Protein AF-A0A392PB17-F1 (afdb_monomer)

Foldseek 3Di:
DPQPDPVLVVVLVVVLVVLVVVLVVVVVVQPPHDDDNVVSVVLSVLSSLCCQALNPLDDSVLVVVLVVPDPLVPDDQVCVVPVPPVCSVVPVCNVVSVVVSVVSLLVRLVVSLVVLVVVVVPDDPPPDDPQHNSNVLCVLADDPPPPRPGHDDSVNSSVVSD

Sequence (162 aa):
MELFTQKRVSSFQPIREEELTNLIQRIDSQQGSSINITQLVVSSTFAIIARAVFGNKCKVQEFESLENGESIAGGFDLAELFPSAKWLQRVSGYRPKLERFHRQIDQILENIIIEHKEAKSKAKEGQGKGEDLVDVLLNFQGSNDSYQDICLTDNNIKAIIL

Organism: NCBI:txid97028

Mean predicted aligned error: 8.88 Å

Secondary structure (DSSP, 8-state):
--SS-HHHHHHTHHHHHHHHHHHHHHHHHTTTS---HHHHHHHHHHHHHHHHHHGGGS-HHHHHHHHTT---TT---HHHH-TT-TTHHHHS-HHHHHHHHHHHHHHHHHHHHHHHHHHHHHPPTT--PPP-HHHHHHTTSS--STT------HHHHHHHH-

Radius of gyration: 19.51 Å; Cα contacts (8 Å, |Δi|>4): 90; chains: 1; bounding box: 57×27×50 Å

pLDDT: mean 79.91, std 13.4, range [47.81, 96.81]

Structure (mmCIF, N/CA/C/O backbone):
data_AF-A0A392PB17-F1
#
_entry.id   AF-A0A392PB17-F1
#
loop_
_atom_site.group_PDB
_atom_site.id
_atom_site.type_symbol
_atom_site.label_atom_id
_atom_site.label_alt_id
_atom_site.label_comp_id
_atom_site.label_asym_id
_atom_site.label_entity_id
_atom_site.label_seq_id
_atom_site.pdbx_PDB_ins_code
_atom_site.Cartn_x
_atom_site.Cartn_y
_atom_site.Cartn_z
_atom_site.occupancy
_atom_site.B_iso_or_equiv
_atom_site.auth_seq_id
_atom_site.auth_comp_id
_atom_site.auth_asym_id
_atom_site.auth_atom_id
_atom_site.pdbx_PDB_model_num
ATOM 1 N N . MET A 1 1 ? 15.161 -14.000 2.866 1.00 51.22 1 MET A N 1
ATOM 2 C CA . MET A 1 1 ? 13.736 -14.241 2.517 1.00 51.22 1 MET A CA 1
ATOM 3 C C . MET A 1 1 ? 12.961 -13.104 3.147 1.00 51.22 1 MET A C 1
ATOM 5 O O . MET A 1 1 ? 12.695 -13.154 4.341 1.00 51.22 1 MET A O 1
ATOM 9 N N . GLU A 1 2 ? 12.693 -12.051 2.379 1.00 68.12 2 GLU A N 1
ATOM 10 C CA . GLU A 1 2 ? 12.446 -10.730 2.974 1.00 68.12 2 GLU A CA 1
ATOM 11 C C . GLU A 1 2 ? 10.956 -10.374 3.113 1.00 68.12 2 GLU A C 1
ATOM 13 O O . GLU A 1 2 ? 10.539 -9.864 4.147 1.00 68.12 2 GLU A O 1
ATOM 18 N N . LEU A 1 3 ? 10.126 -10.688 2.111 1.00 71.56 3 LEU A N 1
ATOM 19 C CA . LEU A 1 3 ? 8.826 -10.015 1.949 1.00 71.56 3 LEU A CA 1
ATOM 20 C C . LEU A 1 3 ? 7.631 -10.738 2.583 1.00 71.56 3 LEU A C 1
ATOM 22 O O . LEU A 1 3 ? 6.905 -10.156 3.383 1.00 71.56 3 LEU A O 1
ATOM 26 N N . PHE A 1 4 ? 7.435 -12.018 2.263 1.00 78.94 4 PHE A N 1
ATOM 27 C CA . PHE A 1 4 ? 6.226 -12.771 2.639 1.00 78.94 4 PHE A CA 1
ATOM 28 C C . PHE A 1 4 ? 6.502 -13.882 3.656 1.00 78.94 4 PHE A C 1
ATOM 30 O O . PHE A 1 4 ? 5.866 -14.933 3.653 1.00 78.94 4 PHE A O 1
ATOM 37 N N . THR A 1 5 ? 7.490 -13.682 4.529 1.00 86.75 5 THR A N 1
ATOM 38 C CA . THR A 1 5 ? 7.780 -14.655 5.587 1.00 86.75 5 THR A CA 1
ATOM 39 C C . THR A 1 5 ? 6.825 -14.496 6.759 1.00 86.75 5 THR A C 1
ATOM 41 O O . THR A 1 5 ? 6.373 -13.393 7.059 1.00 86.75 5 THR A O 1
ATOM 44 N N . GLN A 1 6 ? 6.585 -15.582 7.497 1.00 89.00 6 GLN A N 1
ATOM 45 C CA . GLN A 1 6 ? 5.797 -15.528 8.730 1.00 89.00 6 GLN A CA 1
ATOM 46 C C . GLN A 1 6 ? 6.340 -14.477 9.708 1.00 89.00 6 GLN A C 1
ATOM 48 O O . GLN A 1 6 ? 5.568 -13.740 10.311 1.00 89.00 6 GLN A O 1
ATOM 53 N N . LYS A 1 7 ? 7.669 -14.343 9.805 1.00 87.31 7 LYS A N 1
ATOM 54 C CA . LYS A 1 7 ? 8.316 -13.317 10.630 1.00 87.31 7 LYS A CA 1
ATOM 55 C C . LYS A 1 7 ? 7.916 -11.898 10.204 1.00 87.31 7 LYS A C 1
ATOM 57 O O . LYS A 1 7 ? 7.577 -11.094 11.069 1.00 87.31 7 LYS A O 1
ATOM 62 N N . ARG A 1 8 ? 7.915 -11.603 8.898 1.00 85.44 8 ARG A N 1
ATOM 63 C CA . ARG A 1 8 ? 7.518 -10.292 8.358 1.00 85.44 8 ARG A CA 1
ATOM 64 C C . ARG A 1 8 ? 6.014 -10.040 8.504 1.00 85.44 8 ARG A C 1
ATOM 66 O O . ARG A 1 8 ? 5.594 -8.960 8.895 1.00 85.44 8 ARG A O 1
ATOM 73 N N . VAL A 1 9 ? 5.181 -11.055 8.286 1.00 87.38 9 VAL A N 1
ATOM 74 C CA . VAL A 1 9 ? 3.728 -10.945 8.512 1.00 87.38 9 VAL A CA 1
ATOM 75 C C . VAL A 1 9 ? 3.416 -10.648 9.985 1.00 87.38 9 VAL A C 1
ATOM 77 O O . VAL A 1 9 ? 2.543 -9.824 10.287 1.00 87.38 9 VAL A O 1
ATOM 80 N N . SER A 1 10 ? 4.147 -11.275 10.909 1.00 88.81 10 SER A N 1
ATOM 81 C CA . SER A 1 10 ? 4.024 -11.015 12.345 1.00 88.81 10 SER A CA 1
ATOM 82 C C . SER A 1 10 ? 4.530 -9.627 12.741 1.00 88.81 10 SER A C 1
ATOM 84 O O . SER A 1 10 ? 3.930 -9.016 13.619 1.00 88.81 10 SER A O 1
ATOM 86 N N . SER A 1 11 ? 5.554 -9.068 12.080 1.00 88.25 11 SER A N 1
ATOM 87 C CA . SER A 1 11 ? 6.021 -7.707 12.401 1.00 88.25 11 SER A CA 1
ATOM 88 C C . SER A 1 11 ? 4.98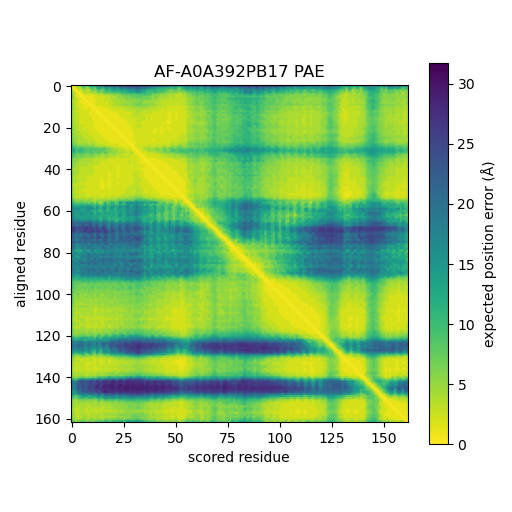7 -6.618 12.101 1.00 88.25 11 SER A C 1
ATOM 90 O O . SER A 1 11 ? 5.045 -5.552 12.702 1.00 88.25 11 SER A O 1
ATOM 92 N N . PHE A 1 12 ? 4.005 -6.888 11.235 1.00 89.25 12 PHE A N 1
ATOM 93 C CA . PHE A 1 12 ? 2.883 -5.980 10.967 1.00 89.25 12 PHE A CA 1
ATOM 94 C C . PHE A 1 12 ? 1.691 -6.154 11.924 1.00 89.25 12 PHE A C 1
ATOM 96 O O . PHE A 1 12 ? 0.646 -5.539 11.721 1.00 89.25 12 PHE A O 1
ATOM 103 N N . GLN A 1 13 ? 1.808 -6.982 12.968 1.00 91.88 13 GLN A N 1
ATOM 104 C CA . GLN A 1 13 ? 0.758 -7.135 13.982 1.00 91.88 13 GLN A CA 1
ATOM 105 C C . GLN A 1 13 ? 0.336 -5.804 14.631 1.00 91.88 13 GLN A C 1
ATOM 107 O O . GLN A 1 13 ? -0.871 -5.570 14.674 1.00 91.88 13 GLN A O 1
ATOM 112 N N . P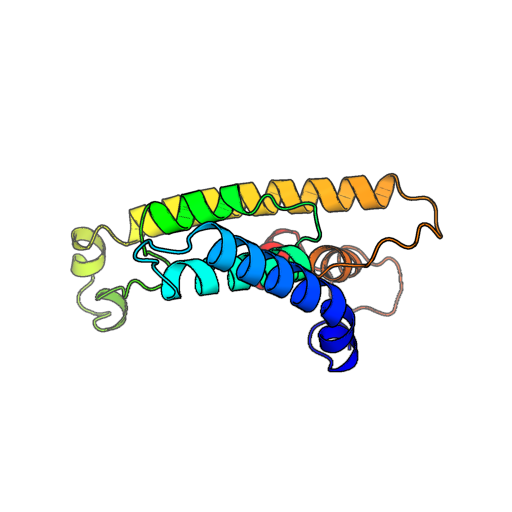RO A 1 14 ? 1.252 -4.899 15.037 1.00 92.38 14 PRO A N 1
ATOM 113 C CA . PRO A 1 14 ? 0.857 -3.628 15.647 1.00 92.38 14 PRO A CA 1
ATOM 114 C C . PRO A 1 14 ? -0.002 -2.761 14.719 1.00 92.38 14 PRO A C 1
ATOM 116 O O . PRO A 1 14 ? -0.959 -2.145 15.169 1.00 92.38 14 PRO A O 1
ATOM 119 N N . ILE A 1 15 ? 0.285 -2.774 13.409 1.00 91.75 15 ILE A N 1
ATOM 120 C CA . ILE A 1 15 ? -0.516 -2.058 12.404 1.00 91.75 15 ILE A CA 1
ATOM 121 C C . ILE A 1 15 ? -1.944 -2.611 12.380 1.00 91.75 15 ILE A C 1
ATOM 123 O O . ILE A 1 15 ? -2.904 -1.848 12.394 1.00 91.75 15 ILE A O 1
ATOM 127 N N . ARG A 1 16 ? -2.100 -3.941 12.373 1.00 93.56 16 ARG A N 1
ATOM 128 C CA . ARG A 1 16 ? -3.427 -4.577 12.361 1.00 93.56 16 ARG A CA 1
ATOM 129 C C . ARG A 1 16 ? -4.221 -4.280 13.628 1.00 93.56 16 ARG A C 1
ATOM 131 O O . ARG A 1 16 ? -5.417 -4.034 13.537 1.00 93.56 16 ARG A O 1
ATOM 138 N N . GLU A 1 17 ? -3.574 -4.318 14.789 1.00 95.62 17 GLU A N 1
ATOM 139 C CA . GLU A 1 17 ? -4.220 -4.020 16.072 1.00 95.62 17 GLU A CA 1
ATOM 140 C C . GLU A 1 17 ? -4.682 -2.561 16.145 1.00 95.62 17 GLU A C 1
ATOM 142 O O . GLU A 1 17 ? -5.805 -2.288 16.574 1.00 95.62 17 GLU A O 1
ATOM 147 N N . GLU A 1 18 ? -3.852 -1.631 15.672 1.00 94.38 18 GLU A N 1
ATOM 148 C CA . GLU A 1 18 ? -4.185 -0.209 15.620 1.00 94.38 18 GLU A CA 1
ATOM 149 C C . GLU A 1 18 ? -5.355 0.061 14.662 1.00 94.38 18 GLU A C 1
ATOM 151 O O . GLU A 1 18 ? -6.347 0.672 15.058 1.00 94.38 18 GLU A O 1
ATOM 156 N N . GLU A 1 19 ? -5.306 -0.458 13.430 1.00 92.62 19 GLU A N 1
ATOM 157 C CA . GLU A 1 19 ? -6.385 -0.260 12.451 1.00 92.62 19 GLU A CA 1
ATOM 158 C C . GLU A 1 19 ? -7.694 -0.947 12.861 1.00 92.62 19 GLU A C 1
ATOM 160 O O . GLU A 1 19 ? -8.779 -0.411 12.623 1.00 92.62 19 GLU A O 1
ATOM 165 N N . LEU A 1 20 ? -7.623 -2.101 13.533 1.00 94.94 20 LEU A N 1
ATOM 166 C CA . LEU A 1 20 ? -8.804 -2.754 14.096 1.00 94.94 20 LEU A CA 1
ATOM 167 C C . LEU A 1 20 ? -9.409 -1.928 15.238 1.00 94.94 20 LEU A C 1
ATOM 169 O O . LEU A 1 20 ? -10.629 -1.800 15.328 1.00 94.94 20 LEU A O 1
ATOM 173 N N . THR A 1 21 ? -8.569 -1.333 16.086 1.00 96.81 21 THR A N 1
ATOM 174 C CA . THR A 1 21 ? -9.024 -0.426 17.147 1.00 96.81 21 THR A CA 1
ATOM 175 C C . THR A 1 21 ? -9.720 0.797 16.549 1.00 96.81 21 THR A C 1
ATOM 177 O O . THR A 1 21 ? -10.822 1.146 16.976 1.00 96.81 21 THR A O 1
ATOM 180 N N . ASN A 1 22 ? -9.140 1.395 15.503 1.00 93.56 22 ASN A N 1
ATOM 181 C CA . ASN A 1 22 ? -9.739 2.513 14.771 1.00 93.56 22 ASN A CA 1
ATOM 182 C C . ASN A 1 22 ? -11.088 2.128 14.139 1.00 93.56 22 ASN A C 1
ATOM 184 O O . ASN A 1 22 ? -12.040 2.908 14.187 1.00 93.56 22 ASN A O 1
ATOM 188 N N . LEU A 1 23 ? -11.198 0.921 13.574 1.00 94.06 23 LEU A N 1
ATOM 189 C CA . LEU A 1 23 ? -12.452 0.399 13.025 1.00 94.06 23 LEU A CA 1
ATOM 190 C C . LEU A 1 23 ? -13.537 0.281 14.101 1.00 94.06 23 LEU A C 1
ATOM 192 O O . LEU A 1 23 ? -14.660 0.736 13.887 1.00 94.06 23 LEU A O 1
ATOM 196 N N . ILE A 1 24 ? -13.204 -0.293 15.259 1.00 95.75 24 ILE A N 1
ATOM 197 C CA . ILE A 1 24 ? -14.142 -0.439 16.380 1.00 95.75 24 ILE A CA 1
ATOM 198 C C . ILE A 1 24 ? -14.627 0.935 16.849 1.00 95.75 24 ILE A C 1
ATOM 200 O O . ILE A 1 24 ? -15.829 1.131 17.002 1.00 95.75 24 ILE A O 1
ATOM 204 N N . GLN A 1 25 ? -13.721 1.904 17.005 1.00 95.50 25 GLN A N 1
ATOM 205 C CA . GLN A 1 25 ? -14.079 3.273 17.390 1.00 95.50 25 GLN A CA 1
ATOM 206 C C . GLN A 1 25 ? -14.993 3.951 16.359 1.00 95.50 25 GLN A C 1
ATOM 208 O O . GLN A 1 25 ? -15.956 4.619 16.732 1.00 95.50 25 GLN A O 1
ATOM 213 N N . ARG A 1 26 ? -14.734 3.758 15.058 1.00 92.06 26 ARG A N 1
ATOM 214 C CA . ARG A 1 26 ? -15.608 4.258 13.983 1.00 92.06 26 ARG A CA 1
ATOM 215 C C . ARG A 1 26 ? -17.011 3.657 14.071 1.00 92.06 26 ARG A C 1
ATOM 217 O O . ARG A 1 26 ? -17.982 4.402 13.969 1.00 92.06 26 ARG A O 1
ATOM 224 N N . ILE A 1 27 ? -17.123 2.346 14.287 1.00 94.19 27 ILE A N 1
ATOM 225 C CA . ILE A 1 27 ? -18.417 1.666 14.455 1.00 94.19 27 ILE A CA 1
ATOM 226 C C . ILE A 1 27 ? -19.156 2.205 15.686 1.00 94.19 27 ILE A C 1
ATOM 228 O O . ILE A 1 27 ? -20.329 2.559 15.582 1.00 94.19 27 ILE A O 1
ATOM 232 N N . ASP A 1 28 ? -18.468 2.309 16.824 1.00 94.88 28 ASP A N 1
ATOM 233 C CA . ASP A 1 28 ? -19.038 2.797 18.084 1.00 94.88 28 ASP A CA 1
ATOM 234 C C . ASP A 1 28 ? -19.571 4.233 17.948 1.00 94.88 28 ASP A C 1
ATOM 236 O O . ASP A 1 28 ? -20.705 4.526 18.322 1.00 94.88 28 ASP A O 1
ATOM 240 N N . SER A 1 29 ? -18.822 5.113 17.273 1.00 94.69 29 SER A N 1
ATOM 241 C CA . SER A 1 29 ? -19.242 6.500 17.020 1.00 94.69 29 SER A CA 1
ATOM 242 C C . SER A 1 29 ? -20.516 6.650 16.176 1.00 94.69 29 SER A C 1
ATOM 244 O O . SER A 1 29 ? -21.118 7.723 16.159 1.00 94.69 29 SER A O 1
ATOM 246 N N . GLN A 1 30 ? -20.936 5.595 15.473 1.00 92.38 30 GLN A N 1
ATOM 247 C CA . GLN A 1 30 ? -22.126 5.586 14.618 1.00 92.38 30 GLN A CA 1
ATOM 248 C C . GLN A 1 30 ? -23.311 4.860 15.272 1.00 92.38 30 GLN A C 1
ATOM 250 O O . GLN A 1 30 ? -24.273 4.486 14.592 1.00 92.38 30 GLN A O 1
ATOM 255 N N . GLN A 1 31 ? -23.265 4.667 16.593 1.00 91.44 31 GLN A N 1
ATOM 256 C CA . GLN A 1 31 ? -24.324 4.010 17.347 1.00 91.44 31 GLN A CA 1
ATOM 257 C C . GLN A 1 31 ? -25.705 4.618 17.049 1.00 91.44 31 GLN A C 1
ATOM 259 O O . GLN A 1 31 ? -25.901 5.832 17.038 1.00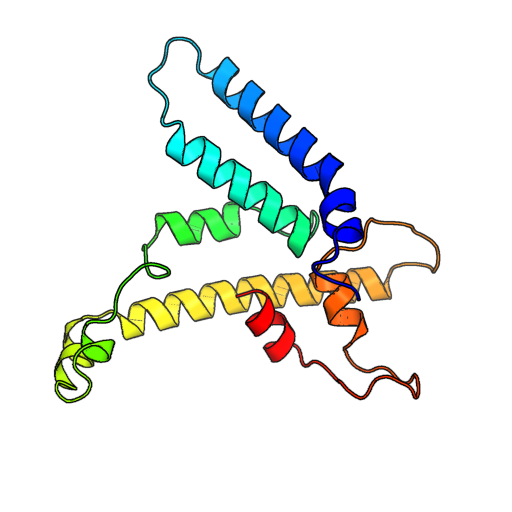 91.44 31 GLN A O 1
ATOM 264 N N . GLY A 1 32 ? -26.684 3.746 16.797 1.00 90.88 32 GLY A N 1
ATOM 265 C C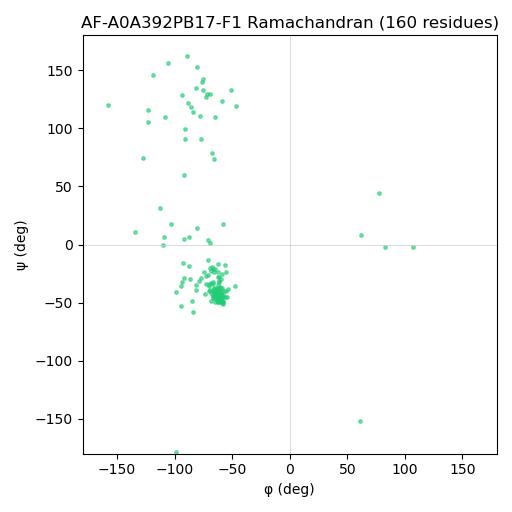A . GLY A 1 32 ? -28.060 4.143 16.484 1.00 90.88 32 GLY A CA 1
ATOM 266 C C . GLY A 1 32 ? -28.309 4.514 15.017 1.00 90.88 32 GLY A C 1
ATOM 267 O O . GLY A 1 32 ? -29.456 4.771 14.659 1.00 90.88 32 GLY A O 1
ATOM 268 N N . SER A 1 33 ? -27.281 4.494 14.162 1.00 94.12 33 SER A N 1
ATOM 269 C CA . SER A 1 33 ? -27.409 4.692 12.713 1.00 94.12 33 SER A CA 1
ATOM 270 C C . SER A 1 33 ? -27.236 3.381 11.942 1.00 94.12 33 SER A C 1
ATOM 272 O O . SER A 1 33 ? -26.591 2.443 12.407 1.00 94.12 33 SER A O 1
ATOM 274 N N . SER A 1 34 ? -27.799 3.311 10.732 1.00 94.12 34 SER A N 1
ATOM 275 C CA . SER A 1 34 ? -27.472 2.235 9.790 1.00 94.12 34 SER A CA 1
ATOM 276 C C . SER A 1 34 ? -26.072 2.467 9.230 1.00 94.12 34 SER A C 1
ATOM 278 O O . SER A 1 34 ? -25.803 3.536 8.684 1.00 94.12 34 SER A O 1
ATOM 280 N N . ILE A 1 35 ? -25.204 1.460 9.319 1.00 92.25 35 ILE A N 1
ATOM 281 C CA . ILE A 1 35 ? -23.811 1.542 8.866 1.00 92.25 35 ILE A CA 1
ATOM 282 C C . ILE A 1 35 ? -23.530 0.530 7.755 1.00 92.25 35 ILE A C 1
ATOM 284 O O . ILE A 1 35 ? -24.067 -0.579 7.752 1.00 92.25 35 ILE A O 1
ATOM 288 N N . ASN A 1 36 ? -22.656 0.893 6.817 1.00 90.88 36 ASN A N 1
ATOM 289 C CA . ASN A 1 36 ? -22.153 -0.028 5.801 1.00 90.88 36 ASN A CA 1
ATOM 290 C C . ASN A 1 36 ? -20.870 -0.703 6.308 1.00 90.88 36 ASN A C 1
ATOM 292 O O . ASN A 1 36 ? -19.764 -0.201 6.111 1.00 90.88 36 ASN A O 1
ATOM 296 N N . ILE A 1 37 ? -21.023 -1.852 6.969 1.00 91.00 37 ILE A N 1
ATOM 297 C CA . ILE A 1 37 ? -19.894 -2.603 7.542 1.00 91.00 37 ILE A CA 1
ATOM 298 C C . ILE A 1 37 ? -18.910 -3.041 6.452 1.00 91.00 37 ILE A C 1
ATOM 300 O O . ILE A 1 37 ? -17.704 -2.991 6.674 1.00 91.00 37 ILE A O 1
ATOM 304 N N . THR A 1 38 ? -19.395 -3.423 5.267 1.00 88.00 38 THR A N 1
ATOM 305 C CA . THR A 1 38 ? -18.534 -3.824 4.147 1.00 88.00 38 THR A CA 1
ATOM 306 C C . THR A 1 38 ? -17.570 -2.706 3.774 1.00 88.00 38 THR A C 1
ATOM 308 O O . THR A 1 38 ? -16.369 -2.941 3.706 1.00 88.00 38 THR A O 1
ATOM 311 N N . GLN A 1 39 ? -18.072 -1.481 3.606 1.00 84.50 39 GLN A N 1
ATOM 312 C CA . GLN A 1 39 ? -17.234 -0.330 3.273 1.00 84.50 39 GLN A CA 1
ATOM 313 C C . GLN A 1 39 ? -16.213 -0.022 4.376 1.00 84.50 39 GLN A C 1
ATOM 315 O O . GLN A 1 39 ? -15.052 0.255 4.081 1.00 84.50 39 GLN A O 1
ATOM 320 N N . LEU A 1 40 ? -16.621 -0.108 5.645 1.00 87.88 40 LEU A N 1
ATOM 321 C CA . LEU A 1 40 ? -15.721 0.119 6.776 1.00 87.88 40 LEU A CA 1
ATOM 322 C C . LEU A 1 40 ? -14.593 -0.922 6.826 1.00 87.88 40 LEU A C 1
ATOM 324 O O . LEU A 1 40 ? -13.432 -0.556 6.985 1.00 87.88 40 LEU A O 1
ATOM 328 N N . VAL A 1 41 ? -14.915 -2.204 6.636 1.00 89.69 41 VAL A N 1
ATOM 329 C CA . VAL A 1 41 ? -13.926 -3.293 6.621 1.00 89.69 41 VAL A CA 1
ATOM 330 C C . VAL A 1 41 ? -12.983 -3.177 5.423 1.00 89.69 41 VAL A C 1
ATOM 332 O O . VAL A 1 41 ? -11.781 -3.388 5.585 1.00 89.69 41 VAL A O 1
ATOM 335 N N . VAL A 1 42 ? -13.495 -2.825 4.239 1.00 85.12 42 VAL A N 1
ATOM 336 C CA . VAL A 1 42 ? -12.669 -2.600 3.041 1.00 85.12 42 VAL A CA 1
ATOM 337 C C . VAL A 1 42 ? -11.693 -1.442 3.271 1.00 85.12 42 VAL A C 1
ATOM 339 O O . VAL A 1 42 ? -10.492 -1.644 3.109 1.00 85.12 42 VAL A O 1
ATOM 342 N N . SER A 1 43 ? -12.164 -0.285 3.757 1.00 84.75 43 SER A N 1
ATOM 343 C CA . SER A 1 43 ? -11.301 0.873 4.071 1.00 84.75 43 SER A CA 1
ATOM 344 C C . SER A 1 43 ? -10.244 0.526 5.129 1.00 84.75 43 SER A C 1
ATOM 346 O O . SER A 1 43 ? -9.064 0.819 4.945 1.00 84.75 43 SER A O 1
ATOM 348 N N . SER A 1 44 ? -10.612 -0.189 6.200 1.00 89.19 44 SER A N 1
ATOM 349 C CA . SER A 1 44 ? -9.646 -0.636 7.216 1.00 89.19 44 SER A CA 1
ATOM 350 C C . SER A 1 44 ? -8.629 -1.643 6.674 1.00 89.19 44 SER A C 1
ATOM 352 O O . SER A 1 44 ? -7.451 -1.574 7.016 1.00 89.19 44 SER A O 1
ATOM 354 N N . THR A 1 45 ? -9.046 -2.563 5.801 1.00 89.06 45 THR A N 1
ATOM 355 C CA . THR A 1 45 ? -8.131 -3.514 5.147 1.00 89.06 45 THR A CA 1
ATOM 356 C C . THR A 1 45 ? -7.149 -2.776 4.246 1.00 89.06 45 THR A C 1
ATOM 358 O O . THR A 1 45 ? -5.949 -3.052 4.280 1.00 89.06 45 THR A O 1
ATOM 361 N N . PHE A 1 46 ? -7.639 -1.794 3.490 1.00 86.19 46 PHE A N 1
ATOM 362 C CA . PHE A 1 46 ? -6.806 -0.950 2.652 1.00 86.19 46 PHE A CA 1
ATOM 363 C C . PHE A 1 46 ? -5.803 -0.139 3.484 1.00 86.19 46 PHE A C 1
ATOM 365 O O . PHE A 1 46 ? -4.623 -0.111 3.146 1.00 86.19 46 PHE A O 1
ATOM 372 N N . ALA A 1 47 ? -6.220 0.439 4.615 1.00 88.00 47 ALA A N 1
ATOM 373 C CA . ALA A 1 47 ? -5.322 1.149 5.527 1.00 88.00 47 ALA A CA 1
ATOM 374 C C . ALA A 1 47 ? -4.196 0.245 6.065 1.00 88.00 47 ALA A C 1
ATOM 376 O O . ALA A 1 47 ? -3.033 0.651 6.076 1.00 88.00 47 ALA A O 1
ATOM 377 N N . ILE A 1 48 ? -4.510 -1.004 6.436 1.00 90.12 48 ILE A N 1
ATOM 378 C CA . ILE A 1 48 ? -3.506 -1.995 6.860 1.00 90.12 48 ILE A CA 1
ATOM 379 C C . ILE A 1 48 ? -2.502 -2.267 5.735 1.00 90.12 48 ILE A C 1
ATOM 381 O O . ILE A 1 48 ? -1.294 -2.237 5.977 1.00 90.12 48 ILE A O 1
ATOM 385 N N . ILE A 1 49 ? -2.986 -2.535 4.516 1.00 88.69 49 ILE A N 1
ATOM 386 C CA . ILE A 1 49 ? -2.132 -2.816 3.353 1.00 88.69 49 ILE A CA 1
ATOM 387 C C . ILE A 1 49 ? -1.255 -1.601 3.046 1.00 88.69 49 ILE A C 1
ATOM 389 O O . ILE A 1 49 ? -0.039 -1.741 2.951 1.00 88.69 49 ILE A O 1
ATOM 393 N N . ALA A 1 50 ? -1.843 -0.407 2.971 1.00 88.00 50 ALA A N 1
ATOM 394 C CA . ALA A 1 50 ? -1.126 0.827 2.682 1.00 88.00 50 ALA A CA 1
ATOM 395 C C . ALA A 1 50 ? -0.014 1.086 3.706 1.00 88.00 50 ALA A C 1
ATOM 397 O O . ALA A 1 50 ? 1.111 1.389 3.321 1.00 88.00 50 ALA A O 1
ATOM 398 N N . ARG A 1 51 ? -0.280 0.889 5.002 1.00 89.06 51 ARG A N 1
ATOM 399 C CA . ARG A 1 51 ? 0.735 1.057 6.053 1.00 89.06 51 ARG A CA 1
ATOM 400 C C . ARG A 1 51 ? 1.807 -0.029 6.034 1.00 89.06 51 ARG A C 1
ATOM 402 O O . ARG A 1 51 ? 2.958 0.259 6.343 1.00 89.06 51 ARG A O 1
ATOM 409 N N . ALA A 1 52 ? 1.462 -1.265 5.681 1.00 89.56 52 ALA A N 1
ATOM 410 C CA . ALA A 1 52 ? 2.443 -2.340 5.545 1.00 89.56 52 ALA A CA 1
ATOM 411 C C . ALA A 1 52 ? 3.354 -2.144 4.319 1.00 89.56 52 ALA A C 1
ATOM 413 O O . ALA A 1 52 ? 4.539 -2.478 4.368 1.00 89.56 52 ALA A O 1
ATOM 414 N N . VAL A 1 53 ? 2.804 -1.601 3.227 1.00 88.69 53 VAL A N 1
ATOM 415 C CA . VAL A 1 53 ? 3.523 -1.417 1.963 1.00 88.69 53 VAL A CA 1
ATOM 416 C C . VAL A 1 53 ? 4.325 -0.116 1.946 1.00 88.69 53 VAL A C 1
ATOM 418 O O . VAL A 1 53 ? 5.508 -0.143 1.623 1.00 88.69 53 VAL A O 1
ATOM 421 N N . PHE A 1 54 ? 3.699 1.000 2.318 1.00 89.06 54 PHE A N 1
ATOM 422 C CA . PHE A 1 54 ? 4.226 2.362 2.159 1.00 89.06 54 PHE A CA 1
ATOM 423 C C . PHE A 1 54 ? 4.616 3.038 3.483 1.00 89.06 54 PHE A C 1
ATOM 425 O O . PHE A 1 54 ? 4.965 4.225 3.509 1.00 89.06 54 PHE A O 1
ATOM 432 N N . GLY A 1 55 ? 4.443 2.343 4.610 1.00 87.31 55 GLY A N 1
ATOM 433 C CA . GLY A 1 55 ? 4.555 2.950 5.930 1.00 87.31 55 GLY A CA 1
ATOM 434 C C . GLY A 1 55 ? 3.528 4.071 6.136 1.00 87.31 55 GLY A C 1
ATOM 435 O O . GLY A 1 55 ? 2.463 4.111 5.523 1.00 87.31 55 GLY A O 1
ATOM 436 N N . ASN A 1 56 ? 3.869 5.047 6.978 1.00 80.44 56 ASN A N 1
ATOM 437 C CA . ASN A 1 56 ? 3.031 6.233 7.212 1.00 80.44 56 ASN A CA 1
ATOM 438 C C . ASN A 1 56 ? 3.189 7.316 6.121 1.00 80.44 56 ASN A C 1
ATOM 440 O O . ASN A 1 56 ? 2.823 8.468 6.352 1.00 80.44 56 ASN A O 1
ATOM 444 N N . LYS A 1 57 ? 3.798 6.979 4.976 1.00 72.31 57 LYS A N 1
ATOM 445 C CA . LYS A 1 57 ? 4.120 7.923 3.892 1.00 72.31 57 LYS A CA 1
ATOM 446 C C . LYS A 1 57 ? 3.014 7.988 2.828 1.00 72.31 57 LYS A C 1
ATOM 448 O O . LYS A 1 57 ? 2.930 8.948 2.080 1.00 72.31 57 LYS A O 1
ATOM 453 N N . CYS A 1 58 ? 2.109 7.009 2.806 1.00 71.44 58 CYS A N 1
ATOM 454 C CA . CYS A 1 58 ? 0.931 7.025 1.942 1.00 71.44 58 CYS A CA 1
ATOM 455 C C . CYS A 1 58 ? -0.279 7.622 2.670 1.00 71.44 58 CYS A C 1
ATOM 457 O O . CYS A 1 58 ? -0.669 7.151 3.743 1.00 71.44 58 CYS A O 1
ATOM 459 N N . LYS A 1 59 ? -0.943 8.606 2.056 1.00 68.19 59 LYS A N 1
ATOM 460 C CA . LYS A 1 59 ? -2.253 9.069 2.523 1.00 68.19 59 LYS A CA 1
ATOM 461 C C . LYS A 1 59 ? -3.328 8.166 1.933 1.00 68.19 59 LYS A C 1
ATOM 463 O O . LYS A 1 59 ? -3.567 8.189 0.735 1.00 68.19 59 LYS A O 1
ATOM 468 N N . VAL A 1 60 ? -4.019 7.409 2.785 1.00 62.03 60 VAL A N 1
ATOM 469 C CA . VAL A 1 60 ? -5.118 6.494 2.403 1.00 62.03 60 VAL A CA 1
ATOM 470 C C . VAL A 1 60 ? -6.146 7.157 1.465 1.00 62.03 60 VAL A C 1
ATOM 472 O O . VAL A 1 60 ? -6.610 6.538 0.512 1.00 62.03 60 VAL A O 1
ATOM 475 N N . GLN A 1 61 ? -6.408 8.453 1.662 1.00 64.06 61 GLN A N 1
ATOM 476 C CA . GLN A 1 61 ? -7.316 9.256 0.834 1.00 64.06 61 GLN A CA 1
ATOM 477 C C . GLN A 1 61 ? -6.909 9.339 -0.648 1.00 64.06 61 GLN A C 1
ATOM 479 O O . GLN A 1 61 ? -7.782 9.468 -1.504 1.00 64.06 61 GLN A O 1
ATOM 484 N N . GLU A 1 62 ? -5.617 9.261 -0.977 1.00 66.38 62 GLU A N 1
ATOM 485 C CA . GLU A 1 62 ? -5.128 9.346 -2.363 1.00 66.38 62 GLU A CA 1
ATOM 486 C C . GLU A 1 62 ? -5.580 8.138 -3.195 1.00 66.38 62 GLU A C 1
ATOM 488 O O . GLU A 1 62 ? -5.905 8.285 -4.372 1.00 66.38 62 GLU A O 1
ATOM 493 N N . PHE A 1 63 ? -5.707 6.969 -2.562 1.00 64.81 63 PHE A N 1
ATOM 494 C CA . PHE A 1 63 ? -6.200 5.748 -3.197 1.00 64.81 63 PHE A CA 1
ATOM 495 C C . PHE A 1 63 ? -7.713 5.542 -3.025 1.00 64.81 63 PHE A C 1
ATOM 497 O O . PHE A 1 63 ? -8.360 5.063 -3.951 1.00 64.81 63 PHE A O 1
ATOM 504 N N . GLU A 1 64 ? -8.322 5.972 -1.913 1.00 63.16 64 GLU A N 1
ATOM 505 C CA . GLU A 1 64 ? -9.793 5.959 -1.768 1.00 63.16 64 GLU A CA 1
ATOM 506 C C . GLU A 1 64 ? -10.478 6.855 -2.821 1.00 63.16 64 GLU A C 1
ATOM 508 O O . GLU A 1 64 ? -11.563 6.548 -3.317 1.00 63.16 64 GLU A O 1
ATOM 513 N N . SER A 1 65 ? -9.823 7.952 -3.219 1.00 62.41 65 SER A N 1
ATOM 514 C CA . SER A 1 65 ? -10.263 8.813 -4.330 1.00 62.41 65 SER A CA 1
ATOM 515 C C . SER A 1 65 ? -10.280 8.080 -5.675 1.00 62.41 65 SER A C 1
ATOM 517 O O . SER A 1 65 ? -11.056 8.425 -6.566 1.00 62.41 65 SER A O 1
ATOM 519 N N . LEU A 1 66 ? -9.417 7.073 -5.820 1.00 60.31 66 LEU A N 1
ATOM 520 C CA . LEU A 1 66 ? -9.279 6.254 -7.014 1.00 60.31 66 LEU A CA 1
ATOM 521 C C . LEU A 1 66 ? -10.355 5.155 -7.063 1.00 60.31 66 LEU A C 1
ATOM 523 O O . LEU A 1 66 ? -10.936 4.905 -8.118 1.00 60.31 66 LEU A O 1
ATOM 527 N N . GLU A 1 67 ? -10.665 4.556 -5.909 1.00 55.38 67 GLU A N 1
ATOM 528 C CA . GLU A 1 67 ? -11.699 3.525 -5.743 1.00 55.38 67 GLU A CA 1
ATOM 529 C C . GLU A 1 67 ? -13.124 4.083 -5.910 1.00 55.38 67 GLU A C 1
ATOM 531 O O . GLU A 1 67 ? -13.961 3.466 -6.570 1.00 55.38 67 GLU A O 1
ATOM 536 N N . ASN A 1 68 ? -13.390 5.289 -5.396 1.00 51.81 68 ASN A N 1
ATOM 537 C CA . ASN A 1 68 ? -14.688 5.961 -5.546 1.00 51.81 68 ASN A CA 1
ATOM 538 C C . ASN A 1 68 ? -14.966 6.455 -6.982 1.00 51.81 68 ASN A C 1
ATOM 540 O O . ASN A 1 68 ? -16.095 6.842 -7.288 1.00 51.81 68 ASN A O 1
ATOM 544 N N . GLY A 1 69 ? -13.950 6.476 -7.851 1.00 47.81 69 GLY A N 1
ATOM 545 C CA . GLY A 1 69 ? -14.039 7.005 -9.209 1.00 47.81 69 GLY A CA 1
ATOM 546 C C . GLY A 1 69 ? -14.585 6.000 -10.216 1.00 47.81 69 GLY A C 1
ATOM 547 O O . GLY A 1 69 ? -15.589 6.270 -10.867 1.00 47.81 69 GLY A O 1
ATOM 548 N N . GLU A 1 70 ? -13.938 4.844 -10.371 1.00 52.22 70 GLU A N 1
ATOM 549 C CA . GLU A 1 70 ? -14.321 3.825 -11.352 1.00 52.22 70 GLU A CA 1
ATOM 550 C C . GLU A 1 70 ? -13.763 2.459 -10.905 1.00 52.22 70 GLU A C 1
ATOM 552 O O . GLU A 1 70 ? -12.550 2.290 -10.795 1.00 52.22 70 GLU A O 1
ATOM 557 N N . SER A 1 71 ? -14.624 1.457 -10.674 1.00 55.78 71 SER A N 1
ATOM 558 C CA . SER A 1 71 ? -14.204 0.062 -10.446 1.00 55.78 71 SER A CA 1
ATOM 559 C C . SER A 1 71 ? -13.612 -0.515 -11.741 1.00 55.78 71 SER A C 1
ATOM 561 O O . SER A 1 71 ? -14.283 -1.187 -12.520 1.00 55.78 71 SER A O 1
ATOM 563 N N . ILE A 1 72 ? -12.361 -0.156 -12.025 1.00 57.59 72 ILE A N 1
ATOM 564 C CA . ILE A 1 72 ? -11.603 -0.618 -13.192 1.00 57.59 72 ILE A CA 1
ATOM 565 C C . ILE A 1 72 ? -10.752 -1.825 -12.800 1.00 57.59 72 ILE A C 1
ATOM 567 O O . ILE A 1 72 ? -10.659 -2.767 -13.570 1.00 57.59 72 ILE A O 1
ATOM 571 N N . ALA A 1 73 ? -10.2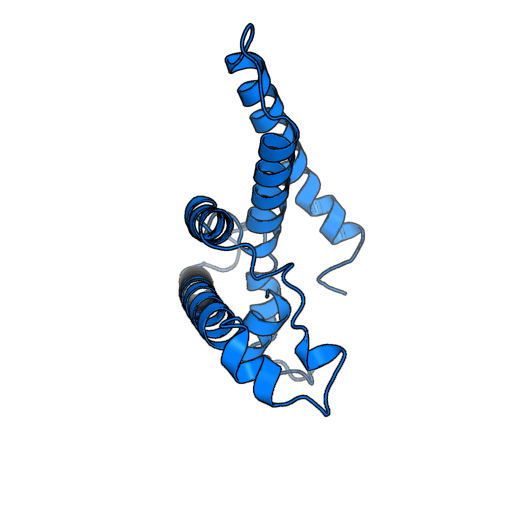08 -1.861 -11.580 1.00 53.91 73 ALA A N 1
ATOM 572 C CA . ALA A 1 73 ? -9.335 -2.949 -11.125 1.00 53.91 73 ALA A CA 1
ATOM 573 C C . ALA A 1 73 ? -10.022 -4.333 -11.080 1.00 53.91 73 ALA A C 1
ATOM 575 O O . ALA A 1 73 ? -9.348 -5.353 -11.168 1.00 53.91 73 ALA A O 1
ATOM 576 N N . GLY A 1 74 ? -11.357 -4.371 -10.972 1.00 54.69 74 GLY A N 1
ATOM 577 C CA . GLY A 1 74 ? -12.170 -5.594 -11.053 1.00 54.69 74 GLY A CA 1
ATOM 578 C C . GLY A 1 74 ? -13.011 -5.709 -12.330 1.00 54.69 74 GLY A C 1
ATOM 579 O O . GLY A 1 74 ? -13.858 -6.596 -12.427 1.00 54.69 74 GLY A O 1
ATOM 580 N N . GLY A 1 75 ? -12.832 -4.791 -13.285 1.00 59.56 75 GLY A N 1
ATOM 581 C CA . GLY A 1 75 ? -13.562 -4.783 -14.546 1.00 59.56 75 GLY A CA 1
ATOM 582 C C . GLY A 1 75 ? -13.031 -5.856 -15.492 1.00 59.56 75 GLY A C 1
ATOM 583 O O . GLY A 1 75 ? -11.831 -5.999 -15.693 1.00 59.56 75 GLY A O 1
ATOM 584 N N . PHE A 1 76 ? -13.931 -6.628 -16.089 1.00 59.69 76 PHE A N 1
ATOM 585 C CA . PHE A 1 76 ? -13.567 -7.654 -17.058 1.00 59.69 76 PHE A CA 1
ATOM 586 C C . PHE A 1 76 ? -13.524 -7.035 -18.468 1.00 59.69 76 PHE A C 1
ATOM 588 O O . PHE A 1 76 ? -14.545 -6.518 -18.932 1.00 59.69 76 PHE A O 1
ATOM 595 N N . ASP A 1 77 ? -12.391 -7.088 -19.183 1.00 67.56 77 ASP A N 1
ATOM 596 C CA . ASP A 1 77 ? -12.370 -6.693 -20.601 1.00 67.56 77 ASP A CA 1
ATOM 597 C C . ASP A 1 77 ? -12.958 -7.835 -21.441 1.00 67.56 77 ASP A C 1
ATOM 599 O O . ASP A 1 77 ? -12.355 -8.892 -21.607 1.00 67.56 77 ASP A O 1
ATOM 603 N N . LEU A 1 78 ? -14.148 -7.638 -22.016 1.00 68.06 78 LEU A N 1
ATOM 604 C CA . LEU A 1 78 ? -14.774 -8.623 -22.912 1.00 68.06 78 LEU A CA 1
ATOM 605 C C . LEU A 1 78 ? -13.867 -9.016 -24.090 1.00 68.06 78 LEU A C 1
ATOM 607 O O . LEU A 1 78 ? -14.019 -10.101 -24.654 1.00 68.06 78 LEU A O 1
ATOM 611 N N . ALA A 1 79 ? -12.916 -8.158 -24.462 1.00 70.62 79 ALA A N 1
ATOM 612 C CA . ALA A 1 79 ? -11.933 -8.482 -25.482 1.00 70.62 79 ALA A CA 1
ATOM 613 C C . ALA A 1 79 ? -10.914 -9.553 -25.055 1.00 70.62 79 ALA A C 1
ATOM 615 O O . ALA A 1 79 ? -10.308 -10.166 -25.934 1.00 70.62 79 ALA A O 1
ATOM 616 N N . GLU A 1 80 ? -10.730 -9.801 -23.755 1.00 72.69 80 GLU A N 1
ATOM 617 C CA . GLU A 1 80 ? -9.887 -10.890 -23.243 1.00 72.69 80 GLU A CA 1
ATOM 618 C C . GLU A 1 80 ? -10.548 -12.261 -23.446 1.00 72.69 80 GLU A C 1
ATOM 620 O O . GLU A 1 80 ? -9.861 -13.227 -23.772 1.00 72.69 80 GLU A O 1
ATOM 625 N N . LEU A 1 81 ? -11.883 -12.346 -23.356 1.00 77.62 81 LEU A N 1
ATOM 626 C CA . LEU A 1 81 ? -12.633 -13.579 -23.654 1.00 77.62 81 LEU A CA 1
ATOM 627 C C . LEU A 1 81 ? -12.774 -13.847 -25.153 1.00 77.62 81 LEU A C 1
ATOM 629 O O . LEU A 1 81 ? -12.868 -15.002 -25.568 1.00 77.62 81 LEU A O 1
ATOM 633 N N . PHE A 1 82 ? -12.783 -12.795 -25.977 1.00 82.00 82 PHE A N 1
ATOM 634 C CA . PHE A 1 82 ? -12.964 -12.910 -27.424 1.00 82.00 82 PHE A CA 1
ATOM 635 C C . PHE A 1 82 ? -11.850 -12.183 -28.195 1.00 82.00 82 PHE A C 1
ATOM 637 O O . PHE A 1 82 ? -12.104 -11.144 -28.814 1.00 82.00 82 PHE A O 1
ATOM 644 N N . PRO A 1 83 ? -10.624 -12.748 -28.248 1.00 73.62 83 PRO A N 1
ATOM 645 C CA . PRO A 1 83 ? -9.465 -12.109 -28.884 1.00 73.62 83 PRO A CA 1
ATOM 646 C C . PRO A 1 83 ? -9.664 -11.792 -30.376 1.00 73.62 83 PRO A C 1
ATOM 648 O O . PRO A 1 83 ? -9.029 -10.892 -30.934 1.00 73.62 83 PRO A O 1
ATOM 651 N N . SER A 1 84 ? -10.555 -12.533 -31.043 1.00 84.12 84 SER A N 1
ATOM 652 C CA . SER A 1 84 ? -10.925 -12.341 -32.449 1.00 84.12 84 SER A CA 1
ATOM 653 C C . SER A 1 84 ? -11.832 -11.124 -32.674 1.00 84.12 84 SER A C 1
ATOM 655 O O . SER A 1 84 ? -11.819 -10.538 -33.758 1.00 84.12 84 SER A O 1
ATOM 657 N N . ALA A 1 85 ? -12.572 -10.678 -31.657 1.00 81.62 85 ALA A N 1
ATOM 658 C CA . ALA A 1 85 ? -13.506 -9.560 -31.730 1.00 81.62 85 ALA A CA 1
ATOM 659 C C . ALA A 1 85 ? -12.831 -8.229 -31.342 1.00 81.62 85 ALA A C 1
ATOM 661 O O . ALA A 1 85 ? -13.259 -7.526 -30.430 1.00 81.62 85 ALA A O 1
ATOM 662 N N . LYS A 1 86 ? -11.784 -7.837 -32.085 1.00 74.38 86 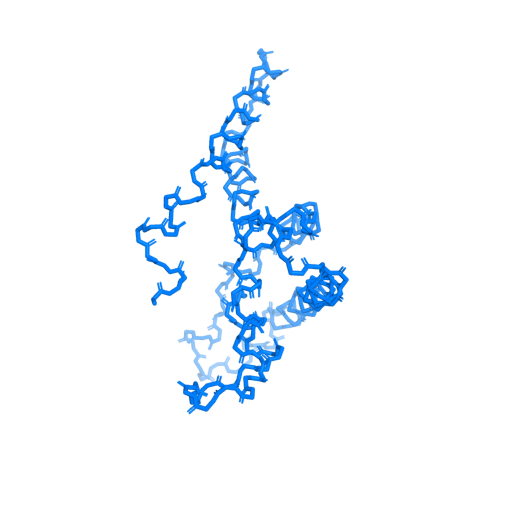LYS A N 1
ATOM 663 C CA . LYS A 1 86 ? -10.965 -6.626 -31.828 1.00 74.38 86 LYS A CA 1
ATOM 664 C C . LYS A 1 86 ? -11.749 -5.305 -31.764 1.00 74.38 86 LYS A C 1
ATOM 666 O O . LYS A 1 86 ? -11.234 -4.307 -31.268 1.00 74.38 86 LYS A O 1
ATOM 671 N N . TRP A 1 87 ? -12.978 -5.271 -32.278 1.00 78.81 87 TRP A N 1
ATOM 672 C CA . TRP A 1 87 ? -13.859 -4.107 -32.184 1.00 78.81 87 TRP A CA 1
ATOM 673 C C . TRP A 1 87 ? -14.386 -3.879 -30.756 1.00 78.81 87 TRP A C 1
ATOM 675 O O . TRP A 1 87 ? -14.615 -2.728 -30.390 1.00 78.81 87 TRP A O 1
ATOM 685 N N . LEU A 1 88 ? -14.487 -4.926 -29.923 1.00 74.81 88 LEU A N 1
ATOM 686 C CA . LEU A 1 88 ? -14.910 -4.820 -28.519 1.00 74.81 88 LEU A CA 1
ATOM 687 C C . LEU A 1 88 ? -13.983 -3.902 -27.716 1.00 74.81 88 LEU A C 1
ATOM 689 O O . LEU A 1 88 ? -14.466 -3.085 -26.940 1.00 74.81 88 LEU A O 1
ATOM 693 N N . GLN A 1 89 ? -12.676 -3.936 -27.998 1.00 68.81 89 GLN A N 1
ATOM 694 C CA . GLN A 1 89 ? -11.686 -3.038 -27.383 1.00 68.81 89 GLN A CA 1
ATOM 695 C C . GLN A 1 89 ? -11.947 -1.557 -27.685 1.00 68.81 89 GLN A C 1
ATOM 697 O O . GLN A 1 89 ? -11.551 -0.691 -26.910 1.00 68.81 89 GLN A O 1
ATOM 702 N N . ARG A 1 90 ? -12.578 -1.251 -28.828 1.00 69.88 90 ARG A N 1
ATOM 703 C CA . ARG A 1 90 ? -12.883 0.129 -29.239 1.00 69.88 90 ARG A CA 1
ATOM 704 C C . ARG A 1 90 ? -14.212 0.622 -28.675 1.00 69.88 90 ARG A C 1
ATOM 706 O O . ARG A 1 90 ? -14.355 1.819 -28.463 1.00 69.88 90 ARG A O 1
ATOM 713 N N . VAL A 1 91 ? -15.170 -0.279 -28.457 1.00 72.75 91 VAL A N 1
ATOM 714 C CA . VAL A 1 91 ? -16.528 0.065 -28.003 1.00 72.75 91 VAL A CA 1
ATOM 715 C C . VAL A 1 91 ? -16.654 0.028 -26.480 1.00 72.75 91 VAL A C 1
ATOM 717 O O . VAL A 1 91 ? -17.435 0.793 -25.927 1.00 72.75 91 VAL A O 1
ATOM 720 N N . SER A 1 92 ? -15.868 -0.802 -25.784 1.00 73.19 92 SER A N 1
ATOM 721 C CA . SER A 1 92 ? -15.980 -0.958 -24.328 1.00 73.19 92 SER A CA 1
ATOM 722 C C . SER A 1 92 ? -15.605 0.301 -23.542 1.00 73.19 92 SER A C 1
ATOM 724 O O . SER A 1 92 ? -16.010 0.447 -22.392 1.00 73.19 92 SER A O 1
ATOM 726 N N . GLY A 1 93 ? -14.797 1.201 -24.121 1.00 75.25 93 GLY A N 1
ATOM 727 C CA . GLY A 1 93 ? -14.258 2.366 -23.411 1.00 75.25 93 GLY A CA 1
ATOM 728 C C . GLY A 1 93 ? -13.363 1.998 -22.219 1.00 75.25 93 GLY A C 1
ATOM 729 O O . GLY A 1 93 ? -12.952 2.881 -21.472 1.00 75.25 93 GLY A O 1
ATOM 730 N N . TYR A 1 94 ? -13.044 0.710 -22.054 1.00 75.56 94 TYR A N 1
ATOM 731 C CA . TYR A 1 94 ? -12.334 0.172 -20.900 1.00 75.56 94 TYR A CA 1
ATOM 732 C C . TYR A 1 94 ? -10.846 0.535 -20.929 1.00 75.56 94 TYR A C 1
ATOM 734 O O . TYR A 1 94 ? -10.303 1.005 -19.935 1.00 75.56 94 TYR A O 1
ATOM 742 N N . ARG A 1 95 ? -10.202 0.432 -22.101 1.00 76.50 95 ARG A N 1
ATOM 743 C CA . ARG A 1 95 ? -8.776 0.764 -22.265 1.00 76.50 95 ARG A CA 1
ATOM 744 C C . ARG A 1 95 ? -8.431 2.209 -21.879 1.00 76.50 95 ARG A C 1
ATOM 746 O O . ARG A 1 95 ? -7.542 2.377 -21.052 1.00 76.50 95 ARG A O 1
ATOM 753 N N . PRO A 1 96 ? -9.124 3.255 -22.379 1.00 79.56 96 PRO A N 1
ATOM 754 C CA . PRO A 1 96 ? -8.826 4.628 -21.966 1.00 79.56 96 PRO A CA 1
ATOM 755 C C . PRO A 1 96 ? -9.034 4.878 -20.468 1.00 79.56 96 PRO A C 1
ATOM 757 O O . PRO A 1 96 ? -8.331 5.703 -19.889 1.00 79.56 96 PRO A O 1
ATOM 760 N N . LYS A 1 97 ? -9.992 4.186 -19.838 1.00 79.44 97 LYS A N 1
ATOM 761 C CA . LYS A 1 97 ? -10.214 4.257 -18.388 1.00 79.44 97 LYS A CA 1
ATOM 762 C C . LYS A 1 97 ? -9.059 3.612 -17.623 1.00 79.44 97 LYS A C 1
ATOM 764 O O . LYS A 1 97 ? -8.477 4.258 -16.758 1.00 79.44 97 LYS A O 1
ATOM 769 N N . LEU A 1 98 ? -8.658 2.403 -18.016 1.00 78.81 98 LEU A N 1
ATOM 770 C CA . LEU A 1 98 ? -7.512 1.696 -17.442 1.00 78.81 98 LEU A CA 1
ATOM 771 C C . LEU A 1 98 ? -6.205 2.479 -17.601 1.00 78.81 98 LEU A C 1
ATOM 773 O O . LEU A 1 98 ? -5.438 2.580 -16.652 1.00 78.81 98 LEU A O 1
ATOM 777 N N . GLU A 1 99 ? -5.970 3.102 -18.756 1.00 83.19 99 GLU A N 1
ATOM 778 C CA . GLU A 1 99 ? -4.799 3.960 -18.965 1.00 83.19 99 GLU A CA 1
ATOM 779 C C . GLU A 1 99 ? -4.802 5.194 -18.052 1.00 83.19 99 GLU A C 1
ATOM 781 O O . GLU A 1 99 ? -3.752 5.577 -17.537 1.00 83.19 99 GLU A O 1
ATOM 786 N N . ARG A 1 100 ? -5.961 5.831 -17.832 1.00 83.25 100 ARG A N 1
ATOM 787 C CA . ARG A 1 100 ? -6.077 6.967 -16.899 1.00 83.25 100 ARG A CA 1
ATOM 788 C C . ARG A 1 100 ? -5.811 6.535 -15.461 1.00 83.25 100 ARG A C 1
ATOM 790 O O . ARG A 1 100 ? -5.028 7.191 -14.782 1.00 83.25 100 ARG A O 1
ATOM 797 N N . PHE A 1 101 ? -6.410 5.424 -15.044 1.00 81.44 101 PHE A N 1
ATOM 798 C CA . PHE A 1 101 ? -6.203 4.828 -13.728 1.00 81.44 101 PHE A CA 1
ATOM 799 C C . PHE A 1 101 ? -4.731 4.464 -13.502 1.00 81.44 101 PHE A C 1
ATOM 801 O O . PHE A 1 101 ? -4.137 4.865 -12.505 1.00 81.44 101 PHE A O 1
ATOM 808 N N . HIS A 1 102 ? -4.103 3.799 -14.477 1.00 83.81 102 HIS A N 1
ATOM 809 C CA . HIS A 1 102 ? -2.688 3.446 -14.415 1.00 83.81 102 HIS A CA 1
ATOM 810 C C . HIS A 1 102 ? -1.793 4.685 -14.278 1.00 83.81 102 HIS A C 1
ATOM 812 O O . HIS A 1 102 ? -0.891 4.683 -13.451 1.00 83.81 102 HIS A O 1
ATOM 818 N N . ARG A 1 103 ? -2.069 5.773 -15.015 1.00 87.75 103 ARG A N 1
ATOM 819 C CA . ARG A 1 103 ? -1.318 7.037 -14.874 1.00 87.75 103 ARG A CA 1
ATOM 820 C C . ARG A 1 103 ? -1.463 7.661 -13.488 1.00 87.75 103 ARG A C 1
ATOM 822 O O . ARG A 1 103 ? -0.498 8.222 -12.984 1.00 87.75 103 ARG A O 1
ATOM 829 N N . GLN A 1 104 ? -2.651 7.596 -12.889 1.00 85.19 104 GLN A N 1
ATOM 830 C CA . GLN A 1 104 ? -2.878 8.124 -11.542 1.00 85.19 104 GLN A CA 1
ATOM 831 C C . GLN A 1 104 ? -2.103 7.318 -10.496 1.00 85.19 104 GLN A C 1
ATOM 833 O O . GLN A 1 104 ? -1.405 7.914 -9.679 1.00 85.19 104 GLN A O 1
ATOM 838 N N . ILE A 1 105 ? -2.152 5.981 -10.560 1.00 84.56 105 ILE A N 1
ATOM 839 C CA . ILE A 1 105 ? -1.361 5.139 -9.651 1.00 84.56 105 ILE A CA 1
ATOM 840 C C . ILE A 1 105 ? 0.135 5.342 -9.876 1.00 84.56 105 ILE A C 1
ATOM 842 O O . ILE A 1 105 ? 0.868 5.487 -8.906 1.00 84.56 105 ILE A O 1
ATOM 846 N N . ASP A 1 106 ? 0.594 5.385 -11.128 1.00 89.62 106 ASP A N 1
ATOM 847 C CA . ASP A 1 106 ? 2.013 5.571 -11.444 1.00 89.62 106 ASP A CA 1
ATOM 848 C C . ASP A 1 106 ? 2.572 6.863 -10.828 1.00 89.62 106 ASP A C 1
ATOM 850 O O . ASP A 1 106 ? 3.667 6.846 -10.267 1.00 89.62 106 ASP A O 1
ATOM 854 N N . GLN A 1 107 ? 1.793 7.952 -10.844 1.00 89.44 107 GLN A N 1
ATOM 855 C CA . GLN A 1 107 ? 2.153 9.215 -10.190 1.00 89.44 107 GLN A CA 1
ATOM 856 C C . GLN A 1 107 ? 2.209 9.100 -8.664 1.00 89.44 107 GLN A C 1
ATOM 858 O O . GLN A 1 107 ? 3.141 9.615 -8.048 1.00 89.44 107 GLN A O 1
ATOM 863 N N . ILE A 1 108 ? 1.233 8.427 -8.047 1.00 87.19 108 ILE A N 1
ATOM 864 C CA . ILE A 1 108 ? 1.223 8.213 -6.594 1.00 87.19 108 ILE A CA 1
ATOM 865 C C . ILE A 1 108 ? 2.438 7.371 -6.180 1.00 87.19 108 ILE A C 1
ATOM 867 O O . ILE A 1 108 ? 3.171 7.749 -5.268 1.00 87.19 108 ILE A O 1
ATOM 871 N N . LEU A 1 109 ? 2.700 6.266 -6.883 1.00 90.12 109 LEU A N 1
ATOM 872 C CA . LEU A 1 109 ? 3.830 5.386 -6.591 1.00 90.12 109 LEU A CA 1
ATOM 873 C C . LEU A 1 109 ? 5.180 6.065 -6.836 1.00 90.12 109 LEU A C 1
ATOM 875 O O . LEU A 1 109 ? 6.106 5.848 -6.060 1.00 90.12 109 LEU A O 1
ATOM 879 N N . GLU A 1 110 ? 5.302 6.900 -7.871 1.00 92.69 110 GLU A N 1
ATOM 880 C CA . GLU A 1 110 ? 6.510 7.699 -8.106 1.00 92.69 110 GLU A CA 1
ATOM 881 C C . GLU A 1 110 ? 6.801 8.620 -6.914 1.00 92.69 110 GLU A C 1
ATOM 883 O O . GLU A 1 110 ? 7.904 8.589 -6.369 1.00 92.69 110 GLU A O 1
ATOM 888 N N . ASN A 1 111 ? 5.800 9.378 -6.452 1.00 90.56 111 ASN A N 1
ATOM 889 C CA . ASN A 1 111 ? 5.951 10.269 -5.299 1.00 90.56 111 ASN A CA 1
ATOM 890 C C . ASN A 1 111 ? 6.358 9.495 -4.041 1.00 90.56 111 ASN A C 1
ATOM 892 O O . ASN A 1 111 ? 7.296 9.885 -3.347 1.00 90.56 111 ASN A O 1
ATOM 896 N N . ILE A 1 112 ? 5.707 8.357 -3.787 1.00 90.25 112 ILE A N 1
ATOM 897 C CA . ILE A 1 112 ? 6.039 7.467 -2.673 1.00 90.25 112 ILE A CA 1
ATOM 898 C C . ILE A 1 112 ? 7.497 7.002 -2.774 1.00 90.25 112 ILE A C 1
ATOM 900 O O . ILE A 1 112 ? 8.235 7.105 -1.795 1.00 90.25 112 ILE A O 1
ATOM 904 N N . ILE A 1 113 ? 7.948 6.518 -3.934 1.00 91.50 113 ILE A N 1
ATOM 905 C CA . ILE A 1 113 ? 9.331 6.055 -4.128 1.00 91.50 113 ILE A CA 1
ATOM 906 C C . ILE A 1 113 ? 10.331 7.191 -3.871 1.00 91.50 113 ILE A C 1
ATOM 908 O O . ILE A 1 113 ? 11.334 6.976 -3.184 1.00 91.50 113 ILE A O 1
ATOM 912 N N . ILE A 1 114 ? 10.056 8.400 -4.370 1.00 92.06 114 ILE A N 1
ATOM 913 C CA . ILE A 1 114 ? 10.891 9.586 -4.134 1.00 92.06 114 ILE A CA 1
ATOM 914 C C . ILE A 1 114 ? 10.985 9.885 -2.634 1.00 92.06 114 ILE A C 1
ATOM 916 O O . ILE A 1 114 ? 12.091 10.018 -2.107 1.00 92.06 114 ILE A O 1
ATOM 920 N N . GLU A 1 115 ? 9.857 9.913 -1.920 1.00 90.44 115 GLU A N 1
ATOM 921 C CA . GLU A 1 115 ? 9.834 10.157 -0.474 1.00 90.44 115 GLU A CA 1
ATOM 922 C C . GLU A 1 115 ? 10.641 9.113 0.314 1.00 90.44 115 GLU A C 1
ATOM 924 O O . GLU A 1 115 ? 11.359 9.465 1.255 1.00 90.44 115 GLU A O 1
ATOM 929 N N . HIS A 1 116 ? 10.580 7.836 -0.080 1.00 90.44 116 HIS A N 1
ATOM 930 C CA . HIS A 1 116 ? 11.366 6.769 0.551 1.00 90.44 116 HIS A CA 1
ATOM 931 C C . HIS A 1 116 ? 12.869 6.943 0.292 1.00 90.44 116 HIS A C 1
ATOM 933 O O . HIS A 1 116 ? 13.671 6.863 1.226 1.00 90.44 116 HIS A O 1
ATOM 939 N N . LYS A 1 117 ? 13.267 7.261 -0.947 1.00 89.00 117 LYS A N 1
ATOM 940 C CA . LYS A 1 117 ? 14.672 7.538 -1.300 1.00 89.00 117 LYS A CA 1
ATOM 941 C C . LYS A 1 117 ? 15.225 8.747 -0.544 1.00 89.00 117 LYS A C 1
ATOM 943 O O . LYS A 1 117 ? 16.348 8.702 -0.038 1.00 89.00 117 LYS A O 1
ATOM 948 N N . GLU A 1 118 ? 14.440 9.815 -0.425 1.00 89.31 118 GLU A N 1
ATOM 949 C CA . GLU A 1 118 ? 14.817 10.998 0.350 1.00 89.31 118 GLU A CA 1
ATOM 950 C C . GLU A 1 118 ? 14.922 10.717 1.850 1.00 89.31 118 GLU A C 1
ATOM 952 O O . GLU A 1 118 ? 15.836 11.209 2.514 1.00 89.31 118 GLU A O 1
ATOM 957 N N . ALA A 1 119 ? 13.994 9.938 2.406 1.00 86.25 119 ALA A N 1
ATOM 958 C CA . ALA A 1 119 ? 14.049 9.548 3.808 1.00 86.25 119 ALA A CA 1
ATOM 959 C C . ALA A 1 119 ? 15.300 8.704 4.094 1.00 86.25 119 ALA A C 1
ATOM 961 O O . ALA A 1 119 ? 15.980 8.944 5.093 1.00 86.25 119 ALA A O 1
ATOM 962 N N . LYS A 1 120 ? 15.641 7.775 3.191 1.00 82.69 120 LYS A N 1
ATOM 963 C CA . LYS A 1 120 ? 16.827 6.91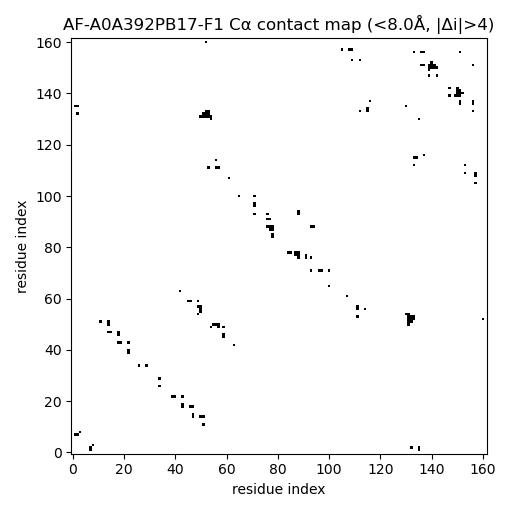7 3.288 1.00 82.69 120 LYS A CA 1
ATOM 964 C C . LYS A 1 120 ? 18.134 7.711 3.209 1.00 82.69 120 LYS A C 1
ATOM 966 O O . LYS A 1 120 ? 19.048 7.427 3.973 1.00 82.69 120 LYS A O 1
ATOM 971 N N . SER A 1 121 ? 18.221 8.734 2.355 1.00 81.44 121 SER A N 1
ATOM 972 C CA . SER A 1 121 ? 19.427 9.576 2.245 1.00 81.44 121 SER A CA 1
ATOM 973 C C . SER A 1 121 ? 19.632 10.521 3.437 1.00 81.44 121 SER A C 1
ATOM 975 O O . SER A 1 121 ? 20.765 10.880 3.753 1.00 81.44 121 SER A O 1
ATOM 977 N N . LYS A 1 122 ? 18.546 10.918 4.114 1.00 80.50 122 LYS A N 1
ATOM 978 C CA . LYS A 1 122 ? 18.572 11.794 5.300 1.00 80.50 122 LYS A CA 1
ATOM 979 C C . LYS A 1 122 ? 18.747 11.024 6.617 1.00 80.50 122 LYS A C 1
ATOM 981 O O . LYS A 1 122 ? 19.091 11.634 7.632 1.00 80.50 122 LYS A O 1
ATOM 986 N N . ALA A 1 123 ? 18.487 9.717 6.632 1.00 72.50 123 ALA A N 1
ATOM 987 C CA . ALA A 1 123 ? 18.606 8.892 7.828 1.00 72.50 123 ALA A CA 1
ATOM 988 C C . ALA A 1 123 ? 20.081 8.679 8.212 1.00 72.50 123 ALA A C 1
ATOM 990 O O . ALA A 1 123 ? 20.901 8.273 7.392 1.00 72.50 123 ALA A O 1
ATOM 991 N N . LYS A 1 124 ? 20.424 8.923 9.484 1.00 60.47 124 LYS A N 1
ATOM 992 C CA . LYS A 1 124 ? 21.697 8.452 10.053 1.00 60.47 124 LYS A CA 1
ATOM 993 C C . LYS A 1 124 ? 21.577 6.956 10.345 1.00 60.47 124 LYS A C 1
ATOM 995 O O . LYS A 1 124 ? 20.539 6.527 10.856 1.00 60.47 124 LYS A O 1
ATOM 1000 N N . GLU A 1 125 ? 22.631 6.188 10.064 1.00 55.00 125 GLU A N 1
ATOM 1001 C CA . GLU A 1 125 ? 22.718 4.770 10.439 1.00 55.00 125 GLU A CA 1
ATOM 1002 C C . GLU A 1 125 ? 22.299 4.591 11.911 1.00 55.00 125 GLU A C 1
ATOM 1004 O O . GLU A 1 125 ? 22.874 5.203 12.812 1.00 55.00 125 GLU A O 1
ATOM 1009 N N . GLY A 1 126 ? 21.242 3.807 12.150 1.00 52.91 126 GLY A N 1
ATOM 1010 C CA . GLY A 1 126 ? 20.755 3.485 13.497 1.00 52.91 126 GLY A CA 1
ATOM 1011 C C . GLY A 1 126 ? 19.452 4.159 13.949 1.00 52.91 126 GLY A C 1
ATOM 1012 O O . GLY A 1 126 ? 18.966 3.831 15.031 1.00 52.91 126 GLY A O 1
ATOM 1013 N N . GLN A 1 127 ? 18.821 5.039 13.158 1.00 52.34 127 GLN A N 1
ATOM 1014 C CA . GLN A 1 127 ? 17.434 5.445 13.436 1.00 52.34 127 GLN A CA 1
ATOM 1015 C C . GLN A 1 127 ? 16.460 4.347 12.986 1.00 52.34 127 GLN A C 1
ATOM 1017 O O . GLN A 1 127 ? 16.009 4.322 11.845 1.00 52.34 127 GLN A O 1
ATOM 1022 N N . GLY A 1 128 ? 16.147 3.430 13.905 1.00 51.16 128 GLY A N 1
ATOM 1023 C CA . GLY A 1 128 ? 15.203 2.327 13.717 1.00 51.16 128 GLY 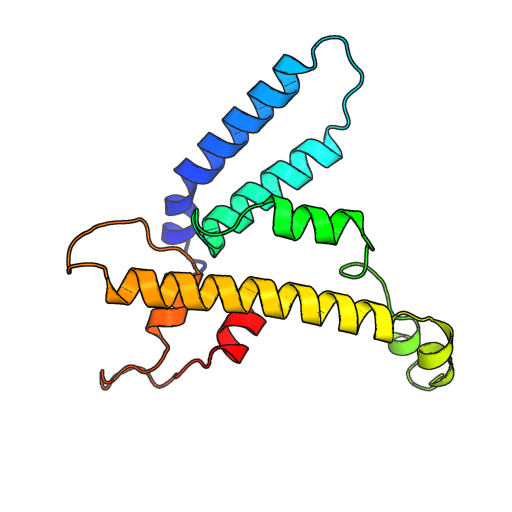A CA 1
ATOM 1024 C C . GLY A 1 128 ? 13.760 2.794 13.523 1.00 51.16 128 GLY A C 1
ATOM 1025 O O . GLY A 1 128 ? 12.931 2.651 14.419 1.00 51.16 128 GLY A O 1
ATOM 1026 N N . LYS A 1 129 ? 13.443 3.350 12.352 1.00 60.66 129 LYS A N 1
ATOM 1027 C CA . LYS A 1 129 ? 12.070 3.312 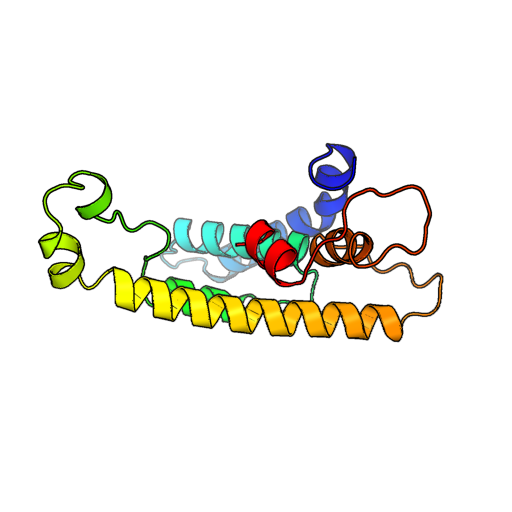11.844 1.00 60.66 129 LYS A CA 1
ATOM 1028 C C . LYS A 1 129 ? 11.792 1.901 11.331 1.00 60.66 129 LYS A C 1
ATOM 1030 O O . LYS A 1 129 ? 12.684 1.253 10.790 1.00 60.66 129 LYS A O 1
ATOM 1035 N N . GLY A 1 130 ? 10.569 1.420 11.556 1.00 71.44 130 GLY A N 1
ATOM 1036 C CA . GLY A 1 130 ? 10.124 0.147 10.998 1.00 71.44 130 GLY A CA 1
ATOM 1037 C C . GLY A 1 130 ? 10.223 0.196 9.477 1.00 71.44 130 GLY A C 1
ATOM 1038 O O . GLY A 1 130 ? 9.677 1.108 8.867 1.00 71.44 130 GLY A O 1
ATOM 1039 N N . GLU A 1 131 ? 10.958 -0.752 8.911 1.00 84.69 131 GLU A N 1
ATOM 1040 C CA . GLU A 1 131 ? 11.133 -0.921 7.471 1.00 84.69 131 GLU A CA 1
ATOM 1041 C C . GLU A 1 131 ? 9.808 -1.385 6.843 1.00 84.69 131 GLU A C 1
ATOM 1043 O O . GLU A 1 131 ? 9.205 -2.352 7.321 1.00 84.69 131 GLU A O 1
ATOM 1048 N N . ASP A 1 132 ? 9.356 -0.718 5.781 1.00 89.25 132 ASP A N 1
ATOM 1049 C CA . ASP A 1 132 ? 8.166 -1.094 5.003 1.00 89.25 132 ASP A CA 1
ATOM 1050 C C . ASP A 1 132 ? 8.533 -1.874 3.719 1.00 89.25 132 ASP A C 1
ATOM 1052 O O . ASP A 1 132 ? 9.690 -2.251 3.518 1.00 89.25 132 ASP A O 1
ATOM 1056 N N . LEU A 1 133 ? 7.549 -2.257 2.893 1.00 90.00 133 LEU A N 1
ATOM 1057 C CA . LEU A 1 133 ? 7.811 -3.036 1.670 1.00 90.00 133 LEU A CA 1
ATOM 1058 C C . LEU A 1 133 ? 8.656 -2.245 0.662 1.00 90.00 133 LEU A C 1
ATOM 1060 O O . LEU A 1 133 ? 9.556 -2.817 0.046 1.00 90.00 133 LEU A O 1
ATOM 1064 N N . VAL A 1 134 ? 8.371 -0.952 0.491 1.00 90.88 134 VAL A N 1
ATOM 1065 C CA . VAL A 1 134 ? 9.109 -0.093 -0.443 1.00 90.88 134 VAL A CA 1
ATOM 1066 C C . VAL A 1 134 ? 10.563 0.038 -0.001 1.00 90.88 134 VAL A C 1
ATOM 1068 O O . VAL A 1 134 ? 11.453 -0.113 -0.836 1.00 90.88 134 VAL A O 1
ATOM 1071 N N . ASP A 1 135 ? 10.818 0.227 1.297 1.00 89.38 135 ASP A N 1
ATOM 1072 C CA . ASP A 1 135 ? 12.178 0.258 1.845 1.00 89.38 135 ASP A CA 1
ATOM 1073 C C . ASP A 1 135 ? 12.956 -1.029 1.508 1.00 89.38 135 ASP A C 1
ATOM 1075 O O . ASP A 1 135 ? 14.097 -0.961 1.039 1.00 89.38 135 ASP A O 1
ATOM 1079 N N . VAL A 1 136 ? 12.323 -2.202 1.665 1.00 88.56 136 VAL A N 1
ATOM 1080 C CA . VAL A 1 136 ? 12.950 -3.486 1.309 1.00 88.56 136 VAL A CA 1
ATOM 1081 C C . VAL A 1 136 ? 13.247 -3.561 -0.184 1.00 88.56 136 VAL A C 1
ATOM 1083 O O . VAL A 1 136 ? 14.353 -3.938 -0.558 1.00 88.56 136 VAL A O 1
ATOM 1086 N N . LEU A 1 137 ? 12.290 -3.212 -1.049 1.00 89.81 137 LEU A N 1
ATOM 1087 C CA . LEU A 1 137 ? 12.472 -3.270 -2.503 1.00 89.81 137 LEU A CA 1
ATOM 1088 C C . LEU A 1 137 ? 13.575 -2.311 -2.979 1.00 89.81 137 LEU A C 1
ATOM 1090 O O . LEU A 1 137 ? 14.380 -2.678 -3.835 1.00 89.81 137 LEU A O 1
ATOM 1094 N N . LEU A 1 138 ? 13.677 -1.124 -2.375 1.00 89.12 138 LEU A N 1
ATOM 1095 C CA . LEU A 1 138 ? 14.741 -0.157 -2.653 1.00 89.12 138 LEU A CA 1
ATOM 1096 C C . LEU A 1 138 ? 16.130 -0.641 -2.215 1.00 89.12 138 LEU A C 1
ATOM 1098 O O . LEU A 1 138 ? 17.130 -0.148 -2.732 1.00 89.12 138 LEU A O 1
ATOM 1102 N N . ASN A 1 139 ? 16.240 -1.600 -1.290 1.00 86.25 139 ASN A N 1
ATOM 1103 C CA . ASN A 1 139 ? 17.532 -2.210 -0.951 1.00 86.25 139 ASN A CA 1
ATOM 1104 C C . ASN A 1 139 ? 18.108 -3.050 -2.104 1.00 86.25 139 ASN A C 1
ATOM 1106 O O . ASN A 1 139 ? 19.315 -3.257 -2.147 1.00 86.25 139 ASN A O 1
ATOM 1110 N N . PHE A 1 140 ? 17.275 -3.471 -3.062 1.00 84.19 140 PHE A N 1
ATOM 1111 C CA . PHE A 1 140 ? 17.700 -4.164 -4.285 1.00 84.19 140 PHE A CA 1
ATOM 1112 C C . PHE A 1 140 ? 17.959 -3.201 -5.457 1.00 84.19 140 PHE A C 1
ATOM 1114 O O . PHE A 1 140 ? 18.211 -3.636 -6.583 1.00 84.19 140 PHE A O 1
ATOM 1121 N N . GLN A 1 141 ? 17.879 -1.888 -5.229 1.00 81.12 141 GLN A N 1
ATOM 1122 C CA . GLN A 1 141 ? 18.221 -0.884 -6.227 1.00 81.12 141 GLN A CA 1
ATOM 1123 C C . GLN A 1 141 ? 19.703 -0.508 -6.085 1.00 81.12 141 GLN A C 1
ATOM 1125 O O . GLN A 1 141 ? 20.075 0.295 -5.232 1.00 81.12 141 GLN A O 1
ATOM 1130 N N . GLY A 1 142 ? 20.555 -1.084 -6.939 1.00 63.72 142 GLY A N 1
ATOM 1131 C CA . GLY A 1 142 ? 21.955 -0.668 -7.087 1.00 63.72 142 GLY A CA 1
ATOM 1132 C C . GLY A 1 142 ? 22.927 -1.149 -6.004 1.00 63.72 142 GLY A C 1
ATOM 1133 O O . GLY A 1 142 ? 23.768 -0.367 -5.558 1.00 63.72 142 GLY A O 1
ATOM 1134 N N . SER A 1 143 ? 22.874 -2.417 -5.593 1.00 55.06 143 SER A N 1
ATOM 1135 C CA . SER A 1 143 ? 23.890 -2.977 -4.697 1.00 55.06 143 SER A CA 1
ATOM 1136 C C . SER A 1 143 ? 25.271 -3.005 -5.378 1.00 55.06 143 SER A C 1
ATOM 1138 O O . SER A 1 143 ? 25.538 -3.811 -6.263 1.00 55.06 143 SER A O 1
ATOM 1140 N N . ASN A 1 144 ? 26.175 -2.144 -4.899 1.00 52.34 144 ASN A N 1
ATOM 1141 C CA . ASN A 1 144 ? 27.634 -2.299 -5.013 1.00 52.34 144 ASN A CA 1
ATOM 1142 C C . ASN A 1 144 ? 28.166 -3.467 -4.149 1.00 52.34 144 ASN A C 1
ATOM 1144 O O . ASN A 1 144 ? 29.373 -3.701 -4.111 1.00 52.34 144 ASN A O 1
ATOM 1148 N N . ASP A 1 145 ? 27.288 -4.197 -3.455 1.00 51.97 145 ASP A N 1
ATOM 1149 C CA . ASP A 1 145 ? 27.631 -5.427 -2.753 1.00 51.97 145 ASP A CA 1
ATOM 1150 C C . ASP A 1 145 ? 27.559 -6.619 -3.712 1.00 51.97 145 ASP A C 1
ATOM 1152 O O . ASP A 1 145 ? 26.512 -6.969 -4.253 1.00 51.97 145 ASP A O 1
ATOM 1156 N N . SER A 1 146 ? 28.720 -7.247 -3.880 1.00 49.53 146 SER A N 1
ATOM 1157 C CA . SER A 1 146 ? 29.105 -8.316 -4.812 1.00 49.53 146 SER A CA 1
ATOM 1158 C C . SER A 1 146 ? 28.291 -9.633 -4.749 1.00 49.53 146 SER A C 1
ATOM 1160 O O . SER A 1 146 ? 28.772 -10.655 -5.236 1.00 49.53 146 SER A O 1
ATOM 1162 N N . TYR A 1 147 ? 27.096 -9.656 -4.149 1.00 52.88 147 TYR A N 1
ATOM 1163 C CA . TYR A 1 147 ? 26.335 -10.885 -3.871 1.00 52.88 147 TYR A CA 1
ATOM 1164 C C . TYR A 1 147 ? 24.836 -10.834 -4.222 1.00 52.88 147 TYR A C 1
ATOM 1166 O O . TYR A 1 147 ? 24.101 -11.750 -3.851 1.00 52.88 147 TYR A O 1
ATOM 1174 N N . GLN A 1 148 ? 24.356 -9.810 -4.937 1.00 58.97 148 GLN A N 1
ATOM 1175 C CA . GLN A 1 148 ? 22.959 -9.736 -5.387 1.00 58.97 148 GLN A CA 1
ATOM 1176 C C . GLN A 1 148 ? 22.870 -9.593 -6.912 1.00 58.97 148 GLN A C 1
ATOM 1178 O O . GLN A 1 148 ? 23.087 -8.521 -7.463 1.00 58.97 148 GLN A O 1
ATOM 1183 N N . ASP A 1 149 ? 22.495 -10.677 -7.597 1.00 64.25 149 ASP A N 1
ATOM 1184 C CA . ASP A 1 149 ? 22.349 -10.740 -9.064 1.00 64.25 149 ASP A CA 1
ATOM 1185 C C . ASP A 1 149 ? 21.137 -9.954 -9.615 1.00 64.25 149 ASP A C 1
ATOM 1187 O O . ASP A 1 149 ? 20.835 -10.014 -10.808 1.00 64.25 149 ASP A O 1
ATOM 1191 N N . ILE A 1 150 ? 20.392 -9.245 -8.760 1.00 70.69 150 ILE A N 1
ATOM 1192 C CA . ILE A 1 150 ? 19.126 -8.595 -9.115 1.00 70.69 150 ILE A CA 1
ATOM 1193 C C . ILE A 1 150 ? 19.223 -7.104 -8.808 1.00 70.69 150 ILE A C 1
ATOM 1195 O O . ILE A 1 150 ? 19.313 -6.710 -7.649 1.00 70.69 150 ILE A O 1
ATOM 1199 N N . CYS A 1 151 ? 19.139 -6.286 -9.858 1.00 82.94 151 CYS A N 1
ATOM 1200 C CA . CYS A 1 151 ? 19.025 -4.836 -9.763 1.00 82.94 151 CYS A CA 1
ATOM 1201 C C . CYS A 1 151 ? 17.605 -4.420 -10.158 1.00 82.94 151 CYS A C 1
ATOM 1203 O O . CYS A 1 151 ? 17.223 -4.537 -11.326 1.00 82.94 151 CYS A O 1
ATOM 1205 N N . LEU A 1 152 ? 16.813 -3.965 -9.185 1.00 87.94 152 LEU A N 1
ATOM 1206 C CA . LEU A 1 152 ? 15.459 -3.480 -9.445 1.00 87.94 152 LEU A CA 1
ATOM 1207 C C . LEU A 1 152 ? 15.488 -2.037 -9.953 1.00 87.94 152 LEU A C 1
ATOM 1209 O O . LEU A 1 152 ? 16.161 -1.170 -9.397 1.00 87.94 152 LEU A O 1
ATOM 1213 N N . THR A 1 153 ? 14.710 -1.772 -11.002 1.00 91.75 153 THR A N 1
ATOM 1214 C CA . THR A 1 153 ? 14.387 -0.409 -11.446 1.00 91.75 153 THR A CA 1
ATOM 1215 C C . THR A 1 153 ? 13.132 0.102 -10.743 1.00 91.75 153 THR A C 1
ATOM 1217 O O . THR A 1 153 ? 12.324 -0.694 -10.262 1.00 91.75 153 THR A O 1
ATOM 1220 N N . ASP A 1 154 ? 12.906 1.418 -10.755 1.00 92.00 154 ASP A N 1
ATOM 1221 C CA . ASP A 1 154 ? 11.681 2.014 -10.198 1.00 92.00 154 ASP A CA 1
ATOM 1222 C C . ASP A 1 154 ? 10.427 1.403 -10.832 1.00 92.00 154 ASP A C 1
ATOM 1224 O O . ASP A 1 154 ? 9.489 1.047 -10.128 1.00 92.00 154 ASP A O 1
ATOM 1228 N N . ASN A 1 155 ? 10.448 1.149 -12.144 1.00 92.56 155 ASN A N 1
ATOM 1229 C CA . ASN A 1 155 ? 9.349 0.475 -12.837 1.00 92.56 155 ASN A CA 1
ATOM 1230 C C . ASN A 1 155 ? 9.113 -0.954 -12.327 1.00 92.56 155 ASN A C 1
ATOM 1232 O O . ASN A 1 155 ? 7.967 -1.389 -12.263 1.00 92.56 155 ASN A O 1
ATOM 1236 N N . ASN A 1 156 ? 10.166 -1.687 -11.943 1.00 91.69 156 ASN A N 1
ATOM 1237 C CA . ASN A 1 156 ? 9.996 -3.008 -11.332 1.00 91.69 156 ASN A CA 1
ATOM 1238 C C . ASN A 1 156 ? 9.359 -2.897 -9.946 1.00 91.69 156 ASN A C 1
ATOM 1240 O O . ASN A 1 156 ? 8.467 -3.676 -9.635 1.00 91.69 156 ASN A O 1
ATOM 1244 N N . ILE A 1 157 ? 9.783 -1.921 -9.140 1.00 91.56 157 ILE A N 1
ATOM 1245 C CA . ILE A 1 157 ? 9.219 -1.680 -7.806 1.00 91.56 157 ILE A CA 1
ATOM 1246 C C . ILE A 1 157 ? 7.735 -1.320 -7.921 1.00 91.56 157 ILE A C 1
ATOM 1248 O O . ILE A 1 157 ? 6.908 -1.950 -7.266 1.00 91.56 157 ILE A O 1
ATOM 1252 N N . LYS A 1 158 ? 7.381 -0.380 -8.807 1.00 91.81 158 LYS A N 1
ATOM 1253 C CA . LYS A 1 158 ? 5.981 -0.015 -9.061 1.00 91.81 158 LYS A CA 1
ATOM 1254 C C . LYS A 1 158 ? 5.156 -1.214 -9.515 1.00 91.81 158 LYS A C 1
ATOM 1256 O O . LYS A 1 158 ? 4.076 -1.426 -8.986 1.00 91.81 158 LYS A O 1
ATOM 1261 N N . ALA A 1 159 ? 5.677 -2.021 -10.440 1.00 90.06 159 ALA A N 1
ATOM 1262 C CA . ALA A 1 159 ? 4.976 -3.195 -10.959 1.00 90.06 159 ALA A CA 1
ATOM 1263 C C . ALA A 1 159 ? 4.801 -4.331 -9.936 1.00 90.06 159 ALA A C 1
ATOM 1265 O O . ALA A 1 159 ? 3.929 -5.166 -10.120 1.00 90.06 159 ALA A O 1
ATOM 1266 N N . ILE A 1 160 ? 5.633 -4.406 -8.891 1.00 88.94 160 ILE A N 1
ATOM 1267 C CA . ILE A 1 160 ? 5.466 -5.382 -7.799 1.00 88.94 160 ILE A CA 1
ATOM 1268 C C . ILE A 1 160 ? 4.379 -4.930 -6.814 1.00 88.94 160 ILE A C 1
ATOM 1270 O O . ILE A 1 160 ? 3.737 -5.763 -6.179 1.00 88.94 160 ILE A O 1
ATOM 1274 N N . ILE A 1 161 ? 4.216 -3.617 -6.648 1.00 86.00 161 ILE A N 1
ATOM 1275 C CA . ILE A 1 161 ? 3.251 -3.020 -5.719 1.00 86.00 161 ILE A CA 1
ATOM 1276 C C . ILE A 1 161 ? 1.838 -2.973 -6.316 1.00 86.00 161 ILE A C 1
ATOM 1278 O O . ILE A 1 161 ? 0.865 -3.081 -5.569 1.00 86.00 161 ILE A O 1
ATOM 1282 N N . LEU A 1 162 ? 1.750 -2.755 -7.630 1.00 76.88 162 LEU A N 1
ATOM 1283 C CA . LEU A 1 162 ? 0.521 -2.562 -8.403 1.00 76.88 162 LEU A CA 1
ATOM 1284 C C . LEU A 1 162 ? -0.101 -3.904 -8.805 1.00 76.88 162 LEU A C 1
ATOM 1286 O O . LEU A 1 162 ? -1.336 -4.029 -8.655 1.00 76.88 162 LEU A O 1
#

Solvent-accessible surface area (backbone atoms only — not comparable to full-atom values): 9813 Å² total; per-residue (Å²): 131,76,77,90,35,73,70,47,59,56,69,47,43,65,53,48,54,51,42,49,49,51,49,52,52,55,55,59,77,44,67,95,56,94,74,66,61,66,61,53,52,50,53,42,52,48,48,42,51,44,39,54,38,51,29,94,74,57,62,66,65,70,54,52,58,50,59,77,69,55,76,54,96,81,53,80,62,68,35,76,82,35,72,85,48,65,64,46,58,70,70,65,56,51,60,69,51,48,53,51,52,51,52,53,50,52,52,54,50,49,53,50,51,51,53,51,54,52,50,59,73,71,52,62,94,82,72,82,65,86,80,28,48,54,57,58,55,52,65,33,45,71,64,89,55,97,81,62,99,58,72,49,49,71,69,54,54,49,63,72,74,106

InterPro domains:
  IPR001128 Cytochrome P450 [PF00067] (4-161)
  IPR036396 Cytochrome P450 superfamily [G3DSA:1.10.630.10] (1-162)
  IPR036396 Cytochrome P450 superfamily [SSF48264] (2-161)

Nearest PDB structures (foldseek):
  4r21-assembly2_B  TM=7.257E-01  e=4.623E-03  Danio rerio
  3ruk-assembly1_A  TM=7.349E-01  e=2.712E-02  Homo sapiens
  1nig-assembly1_A  TM=3.324E-01  e=8.309E+00  Thermoplasma acidophilum